Protein AF-A0A9X2FIX1-F1 (afdb_monomer)

Mean predicted aligned error: 9.68 Å

Secondary structure (DSSP, 8-state):
--HHHHHHHHHHHHHHHTT----SEEEEEEEE-TT-SS-HHHHHHHHHHHHHH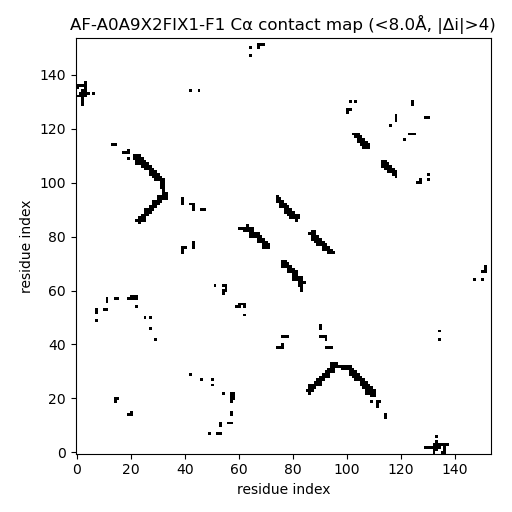HHHHHH-PPP-EEEEEEEE-SSEEEEEEEETTTEEEEEEEEE-TT-SS-EEEEEEEETTEEEEE-TTT-TT---THHHHTTTTT-----TTHHHHHHHHH-

Structure (mmCIF, N/CA/C/O backbone):
data_AF-A0A9X2FIX1-F1
#
_entry.id   AF-A0A9X2FIX1-F1
#
loop_
_atom_site.group_PDB
_atom_site.id
_atom_site.type_symbol
_atom_site.label_atom_id
_atom_site.label_alt_id
_atom_site.label_comp_id
_atom_site.label_asym_id
_atom_site.label_entity_id
_atom_site.label_seq_id
_atom_site.pdbx_PDB_ins_code
_atom_site.Cartn_x
_atom_site.Cartn_y
_atom_site.Cartn_z
_atom_site.occupancy
_atom_site.B_iso_or_equiv
_atom_site.auth_seq_id
_atom_site.auth_comp_id
_atom_site.auth_asym_id
_atom_site.auth_atom_id
_atom_site.pdbx_PDB_model_num
ATOM 1 N N . MET A 1 1 ? 17.116 13.031 1.640 1.00 28.91 1 MET A N 1
ATOM 2 C CA . MET A 1 1 ? 16.750 12.304 2.890 1.00 28.91 1 MET A CA 1
ATOM 3 C C . MET A 1 1 ? 15.428 12.832 3.476 1.00 28.91 1 MET A C 1
ATOM 5 O O . MET A 1 1 ? 15.410 13.244 4.631 1.00 28.91 1 MET A O 1
ATOM 9 N N . GLY A 1 2 ? 14.320 12.852 2.721 1.00 29.20 2 GLY A N 1
ATOM 10 C CA . GLY A 1 2 ? 13.094 13.507 3.216 1.00 29.20 2 GLY A CA 1
ATOM 11 C C . GLY A 1 2 ? 11.743 13.079 2.630 1.00 29.20 2 GLY A C 1
ATOM 12 O O . GLY A 1 2 ? 10.737 13.464 3.209 1.00 29.20 2 GLY A O 1
ATOM 13 N N . GLY A 1 3 ? 11.663 12.291 1.550 1.00 34.53 3 GLY A N 1
ATOM 14 C CA . GLY A 1 3 ? 10.379 12.056 0.863 1.00 34.53 3 GLY A CA 1
ATOM 15 C C . GLY A 1 3 ? 9.461 11.012 1.514 1.00 34.53 3 GLY A C 1
ATOM 16 O O . GLY A 1 3 ? 8.262 11.246 1.624 1.00 34.53 3 GLY A O 1
ATOM 17 N N . ILE A 1 4 ? 10.003 9.892 2.022 1.00 40.38 4 ILE A N 1
ATOM 18 C CA . ILE A 1 4 ? 9.191 8.759 2.551 1.00 40.38 4 ILE A CA 1
ATOM 19 C C . ILE A 1 4 ? 8.322 9.191 3.741 1.00 40.38 4 ILE A C 1
ATOM 21 O O . ILE A 1 4 ? 7.176 8.773 3.911 1.00 40.38 4 ILE A O 1
ATOM 25 N N . THR A 1 5 ? 8.901 10.042 4.584 1.00 47.00 5 THR A N 1
ATOM 26 C CA . THR A 1 5 ? 8.302 10.537 5.820 1.00 47.00 5 THR A CA 1
ATOM 27 C C . THR A 1 5 ? 7.076 11.406 5.524 1.00 47.00 5 THR A C 1
ATOM 29 O O . THR A 1 5 ? 6.037 11.205 6.142 1.00 47.00 5 THR A O 1
ATOM 32 N N . ILE A 1 6 ? 7.138 12.255 4.492 1.00 52.84 6 ILE A N 1
ATOM 33 C CA . ILE A 1 6 ? 6.111 13.263 4.189 1.00 52.84 6 ILE A CA 1
ATOM 34 C C . ILE A 1 6 ? 4.824 12.636 3.621 1.00 52.84 6 ILE A C 1
ATOM 36 O O . ILE A 1 6 ? 3.725 13.019 4.022 1.00 52.84 6 ILE A O 1
ATOM 40 N N . PHE A 1 7 ? 4.926 11.651 2.719 1.00 65.69 7 PHE A N 1
ATOM 41 C CA . PHE A 1 7 ? 3.752 11.003 2.110 1.00 65.69 7 PHE A CA 1
ATOM 42 C C . PHE A 1 7 ? 2.907 10.246 3.147 1.00 65.69 7 PHE A C 1
ATOM 44 O O . PHE A 1 7 ? 1.700 10.469 3.284 1.00 65.69 7 PHE A O 1
ATOM 51 N N . LYS A 1 8 ? 3.564 9.372 3.916 1.00 68.69 8 LYS A N 1
ATOM 52 C CA . LYS A 1 8 ? 2.922 8.601 4.977 1.00 68.69 8 LYS A CA 1
ATOM 53 C C . LYS A 1 8 ? 2.273 9.527 6.006 1.00 68.69 8 LYS A C 1
ATOM 55 O O . LYS A 1 8 ? 1.155 9.276 6.450 1.00 68.69 8 LYS A O 1
ATOM 60 N N . GLU A 1 9 ? 2.970 10.598 6.374 1.00 72.06 9 GLU A N 1
ATOM 61 C CA . GLU A 1 9 ? 2.457 11.612 7.289 1.00 72.06 9 GLU A CA 1
ATOM 62 C C . GLU A 1 9 ? 1.219 12.314 6.736 1.00 72.06 9 GLU A C 1
ATOM 64 O O . GLU A 1 9 ? 0.264 12.467 7.489 1.00 72.06 9 GLU A O 1
ATOM 69 N N . LYS A 1 10 ? 1.169 12.665 5.442 1.00 75.25 10 LYS A N 1
ATOM 70 C CA . LYS A 1 10 ? -0.024 13.272 4.822 1.00 75.25 10 LYS A CA 1
ATOM 71 C C . LYS A 1 10 ? -1.235 12.343 4.912 1.00 75.25 10 LYS A C 1
ATOM 73 O O . LYS A 1 10 ? -2.312 12.785 5.298 1.00 75.25 10 LYS A O 1
ATOM 78 N N . ILE A 1 11 ? -1.063 11.056 4.611 1.00 79.69 11 ILE A N 1
ATOM 79 C CA . ILE A 1 11 ? -2.145 10.070 4.734 1.00 79.69 11 ILE A CA 1
ATOM 80 C C . ILE A 1 11 ? -2.601 9.920 6.187 1.00 79.69 11 ILE A C 1
ATOM 82 O O . ILE A 1 11 ? -3.794 9.989 6.465 1.00 79.69 11 ILE A O 1
ATOM 86 N N . ILE A 1 12 ? -1.664 9.775 7.125 1.00 82.75 12 ILE A N 1
ATOM 87 C CA . ILE A 1 12 ? -1.984 9.675 8.555 1.00 82.75 12 ILE A CA 1
ATOM 88 C C . ILE A 1 12 ? -2.709 10.939 9.038 1.00 82.75 12 ILE A C 1
ATOM 90 O O . ILE A 1 12 ? -3.696 10.832 9.761 1.00 82.75 12 ILE A O 1
ATOM 94 N N . GLN A 1 13 ? -2.264 12.124 8.618 1.00 81.12 13 GLN A N 1
ATOM 95 C CA . GLN A 1 13 ? -2.913 13.397 8.932 1.00 81.12 13 GLN A CA 1
ATOM 96 C C . GLN A 1 13 ? -4.331 13.462 8.364 1.00 81.12 13 GLN A C 1
ATOM 98 O O . GLN A 1 13 ? -5.235 13.900 9.067 1.00 81.12 13 GLN A O 1
ATOM 103 N N . LEU A 1 14 ? -4.556 13.006 7.128 1.00 79.44 14 LEU A N 1
ATOM 104 C CA . LEU A 1 14 ? -5.894 12.949 6.533 1.00 79.44 14 LEU A CA 1
ATOM 105 C C . LEU A 1 14 ? -6.811 11.985 7.292 1.00 79.44 14 LEU A C 1
ATOM 107 O O . LEU A 1 14 ? -7.960 12.336 7.556 1.00 79.44 14 LEU A O 1
ATOM 111 N N . CYS A 1 15 ? -6.305 10.815 7.697 1.00 82.12 15 CYS A N 1
ATOM 112 C CA . CYS A 1 15 ? -7.049 9.900 8.562 1.00 82.12 15 CYS A CA 1
ATOM 113 C C . CYS A 1 15 ? -7.422 10.580 9.885 1.00 82.12 15 CYS A C 1
ATOM 115 O O . CYS A 1 15 ? -8.580 10.548 10.282 1.00 82.12 15 CYS A O 1
ATOM 117 N N . GLN A 1 16 ? -6.474 11.269 10.528 1.00 84.50 16 GLN A N 1
ATOM 118 C CA . GLN A 1 16 ? -6.712 11.986 11.784 1.00 84.50 16 GLN A CA 1
ATOM 119 C C . GLN A 1 16 ? -7.731 13.125 11.634 1.00 84.50 16 GLN A C 1
ATOM 121 O O . GLN A 1 16 ? -8.618 13.261 12.470 1.00 84.50 16 GLN A O 1
ATOM 126 N N . GLN A 1 17 ? -7.634 13.928 10.571 1.00 81.12 17 GLN A N 1
ATOM 127 C CA . GLN A 1 17 ? -8.558 15.037 10.292 1.00 81.12 17 GLN A CA 1
ATOM 128 C C . GLN A 1 17 ? -9.990 14.564 10.042 1.00 81.12 17 GLN A C 1
ATOM 130 O O . GLN A 1 17 ? -10.935 15.291 10.335 1.00 81.12 17 GLN A O 1
ATOM 135 N N . ARG A 1 18 ? -10.144 13.365 9.477 1.00 78.44 18 ARG A N 1
ATOM 136 C CA . ARG A 1 18 ? -11.442 12.738 9.207 1.00 78.44 18 ARG A CA 1
ATOM 137 C C . ARG A 1 18 ? -11.907 11.816 10.331 1.00 78.44 18 ARG A C 1
ATOM 139 O O . ARG A 1 18 ? -12.888 11.107 10.141 1.00 78.44 18 ARG A O 1
ATOM 146 N N . GLU A 1 19 ? -11.199 11.818 11.461 1.00 83.75 19 GLU A N 1
ATOM 147 C CA . GLU A 1 19 ? -11.484 10.968 12.621 1.00 83.75 19 GLU A CA 1
ATOM 148 C C . GLU A 1 19 ? -11.576 9.475 12.259 1.00 83.75 19 GLU A C 1
ATOM 150 O O . GLU A 1 19 ? -12.322 8.719 12.874 1.00 83.75 19 GLU A O 1
ATOM 155 N N . ILE A 1 20 ? -10.802 9.045 11.256 1.00 85.12 20 ILE A N 1
ATOM 156 C CA . ILE A 1 20 ? -10.671 7.638 10.887 1.00 85.12 20 ILE A CA 1
ATOM 157 C C . ILE A 1 20 ? -9.789 6.958 11.932 1.00 85.12 20 ILE A C 1
ATOM 159 O O . ILE A 1 20 ? -8.611 7.295 12.065 1.00 85.12 20 ILE A O 1
ATOM 163 N N . ASP A 1 21 ? -10.349 5.995 12.656 1.00 87.50 21 ASP A N 1
ATOM 164 C CA . ASP A 1 21 ? -9.666 5.223 13.704 1.00 87.50 21 ASP A CA 1
ATOM 165 C C . ASP A 1 21 ? -9.655 3.709 13.432 1.00 87.50 21 ASP A C 1
ATOM 167 O O . ASP A 1 21 ? -8.986 2.950 14.135 1.00 87.50 21 ASP A O 1
ATOM 171 N N . ASN A 1 22 ? -10.327 3.274 12.367 1.00 91.50 22 ASN A N 1
ATOM 172 C CA . ASN A 1 22 ? -10.272 1.923 11.830 1.00 91.50 22 ASN A CA 1
ATOM 173 C C . ASN A 1 22 ? -9.960 1.960 10.327 1.00 91.50 22 ASN A C 1
ATOM 175 O O . ASN A 1 22 ? -10.269 2.932 9.645 1.00 91.50 22 ASN A O 1
ATOM 179 N N . ILE A 1 23 ? -9.352 0.898 9.800 1.00 93.00 23 ILE A N 1
ATOM 180 C CA . ILE A 1 23 ? -9.114 0.736 8.363 1.00 93.00 23 ILE A CA 1
ATOM 181 C C . ILE A 1 23 ? -9.577 -0.660 7.966 1.00 93.00 23 ILE A C 1
ATOM 183 O O . ILE A 1 23 ? -9.101 -1.651 8.520 1.00 93.00 23 ILE A O 1
ATOM 187 N N . ASP A 1 24 ? -10.486 -0.714 6.998 1.00 93.81 24 ASP A N 1
ATOM 188 C CA . ASP A 1 24 ? -11.071 -1.955 6.491 1.00 93.81 24 ASP A CA 1
ATOM 189 C C . ASP A 1 24 ? -10.351 -2.432 5.220 1.00 93.81 24 ASP A C 1
ATOM 191 O O . ASP A 1 24 ? -10.282 -3.632 4.946 1.00 93.81 24 ASP A O 1
ATOM 195 N N . PHE A 1 25 ? -9.782 -1.501 4.447 1.00 95.19 25 PHE A N 1
ATOM 196 C CA . PHE A 1 25 ? -9.086 -1.809 3.203 1.00 95.19 25 PHE A CA 1
ATOM 197 C C . PHE A 1 25 ? -7.949 -0.826 2.907 1.00 95.19 25 PHE A C 1
ATOM 199 O O . PHE A 1 25 ? -8.105 0.384 3.072 1.00 95.19 25 PHE A O 1
ATOM 206 N N . ILE A 1 26 ? -6.820 -1.352 2.424 1.00 94.75 26 ILE A N 1
ATOM 207 C CA . ILE A 1 26 ? -5.706 -0.572 1.876 1.00 94.75 26 ILE A CA 1
ATOM 208 C C . ILE A 1 26 ? -5.362 -1.112 0.491 1.00 94.75 26 ILE A C 1
ATOM 210 O O . ILE A 1 26 ? -4.950 -2.267 0.349 1.00 94.75 26 ILE A O 1
ATOM 214 N N . ARG A 1 27 ? -5.438 -0.253 -0.523 1.00 94.75 27 ARG A N 1
ATOM 215 C CA . ARG A 1 27 ? -4.916 -0.529 -1.860 1.00 94.75 27 ARG A CA 1
ATOM 216 C C . ARG A 1 27 ? -3.823 0.456 -2.215 1.00 94.75 27 ARG A C 1
ATOM 218 O O . ARG A 1 27 ? -3.998 1.660 -2.072 1.00 94.75 27 ARG A O 1
ATOM 225 N N . MET A 1 28 ? -2.706 -0.056 -2.710 1.00 92.50 28 MET A N 1
ATOM 226 C CA . MET A 1 28 ? -1.628 0.761 -3.260 1.00 92.50 28 MET A CA 1
ATOM 227 C C . MET A 1 28 ? -1.183 0.159 -4.582 1.00 92.50 28 MET A C 1
ATOM 229 O O . MET A 1 28 ? -0.965 -1.046 -4.680 1.00 92.50 28 MET A O 1
ATOM 233 N N . THR A 1 29 ? -1.062 0.994 -5.603 1.00 90.50 29 THR A N 1
ATOM 234 C CA . THR A 1 29 ? -0.601 0.600 -6.933 1.00 90.50 29 THR A CA 1
ATOM 235 C C . THR A 1 29 ? 0.551 1.494 -7.321 1.00 90.50 29 THR A C 1
ATOM 237 O O . THR A 1 29 ? 0.398 2.711 -7.329 1.00 90.50 29 THR A O 1
ATOM 240 N N . TYR A 1 30 ? 1.685 0.895 -7.659 1.00 86.94 30 TYR A N 1
ATOM 241 C CA . TYR A 1 30 ? 2.835 1.610 -8.177 1.00 86.94 30 TYR A CA 1
ATOM 242 C C . TYR A 1 30 ? 3.164 1.141 -9.592 1.00 86.94 30 TYR A C 1
ATOM 244 O O . TYR A 1 30 ? 3.516 -0.019 -9.813 1.00 86.94 30 TYR A O 1
ATOM 252 N N . LEU A 1 31 ? 3.029 2.047 -10.554 1.00 85.88 31 LEU A N 1
ATOM 253 C CA . LEU A 1 31 ? 3.361 1.820 -11.952 1.00 85.88 31 LEU A CA 1
ATOM 254 C C . LEU A 1 31 ? 4.638 2.570 -12.295 1.00 85.88 31 LEU A C 1
ATOM 256 O O . LEU A 1 31 ? 4.782 3.741 -11.941 1.00 85.88 31 LEU A O 1
ATOM 260 N N . PHE A 1 32 ? 5.541 1.919 -13.017 1.00 81.75 32 PHE A N 1
ATOM 261 C CA . PHE A 1 32 ? 6.776 2.547 -13.467 1.00 81.75 32 PHE A CA 1
ATOM 262 C C . PHE A 1 32 ? 7.146 2.151 -14.904 1.00 81.75 32 PHE A C 1
ATOM 264 O O . PHE A 1 32 ? 6.629 1.149 -15.417 1.00 81.75 32 PHE A O 1
ATOM 271 N N . PRO A 1 33 ? 7.992 2.946 -15.588 1.00 82.56 33 PRO A N 1
ATOM 272 C CA . PRO A 1 33 ? 8.419 2.650 -16.951 1.00 82.56 33 PRO A CA 1
ATOM 273 C C . PRO A 1 33 ? 9.156 1.311 -17.054 1.00 82.56 33 PRO A C 1
ATOM 275 O O . PRO A 1 33 ? 9.771 0.831 -16.105 1.00 82.56 33 PRO A O 1
ATOM 278 N N . GLU A 1 34 ? 9.108 0.688 -18.227 1.00 80.56 34 GLU A N 1
ATOM 279 C CA . GLU A 1 34 ? 9.921 -0.497 -18.491 1.00 80.56 34 GLU A CA 1
ATOM 280 C C . GLU A 1 34 ? 11.407 -0.127 -18.651 1.00 80.56 34 GLU A C 1
ATOM 282 O O . GLU A 1 34 ? 11.745 0.922 -19.199 1.00 80.56 34 GLU A O 1
ATOM 287 N N . GLY A 1 35 ? 12.304 -1.013 -18.209 1.00 73.81 35 GLY A N 1
ATOM 288 C CA . GLY A 1 35 ? 13.755 -0.825 -18.308 1.00 73.81 35 GLY A CA 1
ATOM 289 C C . GLY A 1 35 ? 14.392 -0.220 -17.059 1.00 73.81 35 GLY A C 1
ATOM 290 O O . GLY A 1 35 ? 15.617 -0.101 -17.010 1.00 73.81 35 GLY A O 1
ATOM 291 N N . THR A 1 36 ? 13.597 0.109 -16.040 1.00 70.50 36 THR A N 1
ATOM 292 C CA . THR A 1 36 ? 14.122 0.587 -14.762 1.00 70.50 36 THR A CA 1
ATOM 293 C C . THR A 1 36 ? 14.769 -0.574 -13.973 1.00 70.50 36 THR A C 1
ATOM 295 O O . THR A 1 36 ? 14.137 -1.628 -13.818 1.00 70.50 36 THR A O 1
ATOM 298 N N . PRO A 1 37 ? 16.051 -0.477 -13.554 1.00 56.53 37 PRO A N 1
ATOM 299 C CA . PRO A 1 37 ? 16.791 -1.619 -13.006 1.00 56.53 37 PRO A CA 1
ATOM 300 C C . PRO A 1 37 ? 16.372 -1.985 -11.570 1.00 56.53 37 PRO A C 1
ATOM 302 O O . PRO A 1 37 ? 16.474 -1.149 -10.690 1.00 56.53 37 PRO A O 1
ATOM 305 N N . ASN A 1 38 ? 16.061 -3.267 -11.310 1.00 61.25 38 ASN A N 1
ATOM 306 C CA . 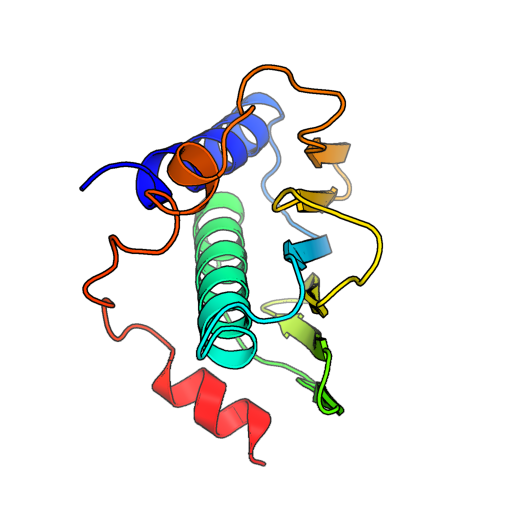ASN A 1 38 ? 15.898 -3.878 -9.968 1.00 61.25 38 ASN A CA 1
ATOM 307 C C . ASN A 1 38 ? 14.809 -3.302 -9.043 1.00 61.25 38 ASN A C 1
ATOM 309 O O . ASN A 1 38 ? 15.098 -2.896 -7.926 1.00 61.25 38 ASN A O 1
ATOM 313 N 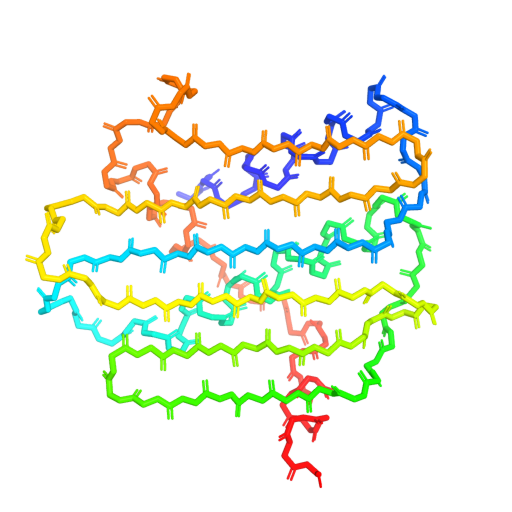N . GLU A 1 39 ? 13.538 -3.342 -9.442 1.00 69.38 39 GLU A N 1
ATOM 314 C CA . GLU A 1 39 ? 12.579 -2.461 -8.762 1.00 69.38 39 GLU A CA 1
ATOM 315 C C . GLU A 1 39 ? 11.269 -3.089 -8.276 1.00 69.38 39 GLU A C 1
ATOM 317 O O . GLU A 1 39 ? 10.707 -2.625 -7.287 1.00 69.38 39 GLU A O 1
ATOM 322 N N . ILE A 1 40 ? 10.783 -4.178 -8.884 1.00 81.25 40 ILE A N 1
ATOM 323 C CA . ILE A 1 40 ? 9.443 -4.692 -8.540 1.00 81.25 40 ILE A CA 1
ATOM 324 C C . ILE A 1 40 ? 9.363 -5.145 -7.073 1.00 81.25 40 ILE A C 1
ATOM 326 O O . ILE A 1 40 ? 8.456 -4.737 -6.346 1.00 81.25 40 ILE A O 1
ATOM 330 N N . ASP A 1 41 ? 10.305 -5.978 -6.627 1.00 82.00 41 ASP A N 1
ATOM 331 C CA . ASP A 1 41 ? 10.295 -6.512 -5.260 1.00 82.00 41 ASP A CA 1
ATOM 332 C C . ASP A 1 41 ? 10.674 -5.439 -4.223 1.00 82.00 41 ASP A C 1
ATOM 334 O O . ASP A 1 41 ? 10.140 -5.439 -3.111 1.00 82.00 41 ASP A O 1
ATOM 338 N N . GLU A 1 42 ? 11.550 -4.496 -4.582 1.00 82.38 42 GLU A N 1
ATOM 339 C CA . GLU A 1 42 ? 11.942 -3.382 -3.711 1.00 82.38 42 GLU A CA 1
ATOM 340 C C . GLU A 1 42 ? 10.785 -2.399 -3.500 1.00 82.38 42 GLU A C 1
ATOM 342 O O . GLU A 1 42 ? 10.478 -2.042 -2.358 1.00 82.38 42 GLU A O 1
ATOM 347 N N . TYR A 1 43 ? 10.062 -2.036 -4.562 1.00 84.12 43 TYR A N 1
ATOM 348 C CA . TYR A 1 43 ? 8.866 -1.207 -4.438 1.00 84.12 43 TYR A CA 1
ATOM 349 C C . TYR A 1 43 ? 7.731 -1.925 -3.750 1.00 84.12 43 TYR A C 1
ATOM 351 O O . TYR A 1 43 ? 7.050 -1.312 -2.931 1.00 84.12 43 TYR A O 1
ATOM 359 N N . LEU A 1 44 ? 7.542 -3.222 -4.003 1.00 86.06 44 LEU A N 1
ATOM 360 C CA . LEU A 1 44 ? 6.502 -3.961 -3.300 1.00 86.06 44 LEU A CA 1
ATOM 361 C C . LEU A 1 44 ? 6.792 -3.967 -1.798 1.00 86.06 44 LEU A C 1
ATOM 363 O O . LEU A 1 44 ? 5.899 -3.704 -0.995 1.00 86.06 44 LEU A O 1
ATOM 367 N N . ASN A 1 45 ? 8.049 -4.191 -1.416 1.00 83.19 45 ASN A N 1
ATOM 368 C CA . ASN A 1 45 ? 8.492 -4.097 -0.030 1.00 83.19 45 ASN A CA 1
ATOM 369 C C . ASN A 1 45 ? 8.232 -2.700 0.562 1.00 83.19 45 ASN A C 1
ATOM 371 O O . ASN A 1 45 ? 7.773 -2.568 1.698 1.00 83.19 45 ASN A O 1
ATOM 375 N N . ALA A 1 46 ? 8.470 -1.641 -0.203 1.00 82.56 46 ALA A N 1
ATOM 376 C CA . ALA A 1 46 ? 8.220 -0.294 0.277 1.00 82.56 46 ALA A CA 1
ATOM 377 C C . ALA A 1 46 ? 6.721 0.044 0.413 1.00 82.56 46 ALA A C 1
ATOM 379 O O . ALA A 1 46 ? 6.325 0.703 1.382 1.00 82.56 46 ALA A O 1
ATOM 380 N N . LEU A 1 47 ? 5.866 -0.459 -0.486 1.00 87.12 47 LEU A N 1
ATOM 381 C CA . LEU A 1 47 ? 4.408 -0.383 -0.335 1.00 87.12 47 LEU A CA 1
ATOM 382 C C . LEU A 1 47 ? 3.942 -1.133 0.917 1.00 87.12 47 LEU A C 1
ATOM 384 O O . LEU A 1 47 ? 3.148 -0.600 1.688 1.00 87.12 47 LEU A O 1
ATOM 388 N N . VAL A 1 48 ? 4.479 -2.331 1.161 1.00 88.00 48 VAL A N 1
ATOM 389 C CA . VAL A 1 48 ? 4.206 -3.138 2.362 1.00 88.00 48 VAL A CA 1
ATOM 390 C C . VAL A 1 48 ? 4.536 -2.353 3.634 1.00 88.00 48 VAL A C 1
ATOM 392 O O . VAL A 1 48 ? 3.688 -2.209 4.516 1.00 88.00 48 VAL A O 1
ATOM 395 N N . GLN A 1 49 ? 5.734 -1.770 3.712 1.00 84.50 49 GLN A N 1
ATOM 396 C CA . GLN A 1 49 ? 6.146 -0.957 4.862 1.00 84.50 49 GLN A CA 1
ATOM 397 C C . GLN A 1 49 ? 5.238 0.262 5.067 1.00 84.50 49 GLN A C 1
ATOM 399 O O . GLN A 1 49 ? 4.902 0.609 6.203 1.00 84.50 49 GLN A O 1
ATOM 404 N N . SER A 1 50 ? 4.822 0.898 3.972 1.00 84.38 50 SER A N 1
ATOM 405 C CA . SER A 1 50 ? 3.949 2.071 4.006 1.00 84.38 50 SER A CA 1
ATOM 406 C C . SER A 1 50 ? 2.552 1.706 4.505 1.00 84.38 50 SER A C 1
ATOM 408 O O . SER A 1 50 ? 2.071 2.318 5.460 1.00 84.38 50 SER A O 1
ATOM 410 N N . ALA A 1 51 ? 1.939 0.665 3.934 1.00 88.88 51 ALA A N 1
ATOM 411 C CA . ALA A 1 51 ? 0.632 0.158 4.339 1.00 88.88 51 ALA A CA 1
ATOM 412 C C . ALA A 1 51 ? 0.613 -0.231 5.824 1.00 88.88 51 ALA A C 1
ATOM 414 O O . ALA A 1 51 ? -0.291 0.172 6.556 1.00 88.88 51 ALA A O 1
ATOM 415 N N . PHE A 1 52 ? 1.640 -0.938 6.302 1.00 87.56 52 PHE A N 1
ATOM 416 C CA . PHE A 1 52 ? 1.705 -1.353 7.706 1.00 87.56 52 PHE A CA 1
ATOM 417 C C . PHE A 1 52 ? 1.895 -0.174 8.641 1.00 87.56 52 PHE A C 1
ATOM 419 O O . PHE A 1 52 ? 1.223 -0.091 9.666 1.00 87.56 52 PHE A O 1
ATOM 426 N N . SER A 1 53 ? 2.776 0.764 8.290 1.00 85.06 53 SER A N 1
ATOM 427 C CA . SER A 1 53 ? 2.995 1.927 9.138 1.00 85.06 53 SER A CA 1
ATOM 428 C C . SER A 1 53 ? 1.748 2.816 9.209 1.00 85.06 53 SER A C 1
ATOM 430 O O . SER A 1 53 ? 1.457 3.336 10.288 1.00 85.06 53 SER A O 1
ATOM 432 N N . ILE A 1 54 ? 0.997 2.966 8.110 1.00 87.44 54 ILE A N 1
ATOM 433 C CA . ILE A 1 54 ? -0.300 3.660 8.098 1.00 87.44 54 ILE A CA 1
ATOM 434 C C . ILE A 1 54 ? -1.296 2.921 8.990 1.00 87.44 54 ILE A C 1
ATOM 436 O O . ILE A 1 54 ? -1.834 3.527 9.915 1.00 87.44 54 ILE A O 1
ATOM 440 N N . TYR A 1 55 ? -1.476 1.614 8.774 1.00 90.75 55 TYR A N 1
ATOM 441 C CA . TYR A 1 55 ? -2.402 0.794 9.553 1.00 90.75 55 TYR A CA 1
ATOM 442 C C . TYR A 1 55 ? -2.133 0.897 11.056 1.00 90.75 55 TYR A C 1
ATOM 444 O O . TYR A 1 55 ? -3.027 1.258 11.820 1.00 90.75 55 TYR A O 1
ATOM 452 N N . GLN A 1 56 ? -0.888 0.662 11.480 1.00 89.75 56 GLN A N 1
ATOM 453 C CA . GLN A 1 56 ? -0.489 0.719 12.890 1.00 89.75 56 GLN A CA 1
ATOM 454 C C . GLN A 1 56 ? -0.704 2.100 13.501 1.00 89.75 56 GLN A C 1
ATOM 456 O O . GLN A 1 56 ? -1.126 2.204 14.648 1.00 89.75 56 GLN A O 1
ATOM 461 N N . THR A 1 57 ? -0.412 3.169 12.756 1.00 88.75 57 THR A N 1
ATOM 462 C CA . THR A 1 57 ? -0.516 4.526 13.307 1.00 88.75 57 THR A CA 1
ATOM 463 C C . THR A 1 57 ? -1.969 4.965 13.449 1.00 88.75 57 THR A C 1
ATOM 465 O O . THR A 1 57 ? -2.328 5.559 14.464 1.00 88.75 57 THR A O 1
ATOM 468 N N . VAL A 1 58 ? -2.803 4.668 12.451 1.00 88.81 58 VAL A N 1
ATOM 469 C CA . VAL A 1 58 ? -4.216 5.066 12.429 1.00 88.81 58 VAL A CA 1
ATOM 470 C C . VAL A 1 58 ? -5.025 4.245 13.430 1.00 88.81 58 VAL A C 1
ATOM 472 O O . VAL A 1 58 ? -5.703 4.810 14.282 1.00 88.81 58 VAL A O 1
ATOM 475 N N . THR A 1 59 ? -4.890 2.918 13.386 1.00 90.81 59 THR A N 1
ATOM 476 C CA . THR A 1 59 ? -5.693 2.007 14.220 1.00 90.81 59 THR A CA 1
ATOM 477 C C . THR A 1 59 ? -5.127 1.801 15.622 1.00 90.81 59 THR A C 1
ATOM 479 O O . THR A 1 59 ? -5.798 1.246 16.491 1.00 90.81 59 THR A O 1
ATOM 482 N N . LYS A 1 60 ? -3.868 2.204 15.853 1.00 88.94 60 LYS A N 1
ATOM 483 C CA . LYS A 1 60 ? -3.099 1.913 17.078 1.00 88.94 60 LYS A CA 1
ATOM 484 C C . LYS A 1 60 ? -3.020 0.411 17.398 1.00 88.94 60 LYS A C 1
ATOM 486 O O . LYS A 1 60 ? -2.700 0.041 18.528 1.00 88.94 60 LYS A O 1
ATOM 491 N N . ALA A 1 61 ? -3.305 -0.452 16.422 1.00 86.50 61 ALA A N 1
ATOM 492 C CA . ALA A 1 61 ? -3.273 -1.897 16.563 1.00 86.50 61 ALA A CA 1
ATOM 493 C C . ALA A 1 61 ? -1.905 -2.464 16.165 1.00 86.50 61 ALA A C 1
ATOM 495 O O . ALA A 1 61 ? -1.182 -1.900 15.339 1.00 86.50 61 ALA A O 1
ATOM 496 N N . GLN A 1 62 ? -1.556 -3.617 16.739 1.00 82.88 62 GLN A N 1
ATOM 497 C CA . GLN A 1 62 ? -0.446 -4.412 16.223 1.00 82.88 62 GLN A CA 1
ATOM 498 C C . GLN A 1 62 ? -0.845 -5.075 14.901 1.00 82.88 62 GLN A C 1
ATOM 500 O O . GLN A 1 62 ? -2.013 -5.387 14.669 1.00 82.88 62 GLN A O 1
ATOM 505 N N . VAL A 1 63 ? 0.139 -5.270 14.024 1.00 82.44 63 VAL A N 1
ATOM 506 C CA . VAL A 1 63 ? -0.074 -5.952 12.745 1.00 82.44 63 VAL A CA 1
ATOM 507 C C . VAL A 1 63 ? 0.116 -7.442 12.960 1.00 82.44 63 VAL A C 1
ATOM 509 O O . VAL A 1 63 ? 1.191 -7.881 13.358 1.00 82.44 63 VAL A O 1
ATOM 512 N N . GLU A 1 64 ? -0.929 -8.199 12.654 1.00 85.62 64 GLU A N 1
ATOM 513 C CA . GLU A 1 64 ? -0.888 -9.649 12.493 1.00 85.62 64 GLU A CA 1
ATOM 514 C C . GLU A 1 64 ? -1.120 -9.978 11.022 1.00 85.62 64 GLU A C 1
ATOM 516 O O . GLU A 1 64 ? -1.925 -9.315 10.371 1.00 85.62 64 GLU A O 1
ATOM 521 N N . PHE A 1 65 ? -0.433 -10.985 10.491 1.00 82.62 65 PHE A N 1
ATOM 522 C CA . PHE A 1 65 ? -0.592 -11.410 9.102 1.00 82.62 65 PHE A CA 1
ATOM 523 C C . PHE A 1 65 ? -1.537 -12.598 9.016 1.00 82.62 65 PHE A C 1
ATOM 525 O O . PHE A 1 65 ? -1.338 -13.598 9.705 1.00 82.62 65 PHE A O 1
ATOM 532 N N . LYS A 1 66 ? -2.548 -12.493 8.156 1.00 85.06 66 LYS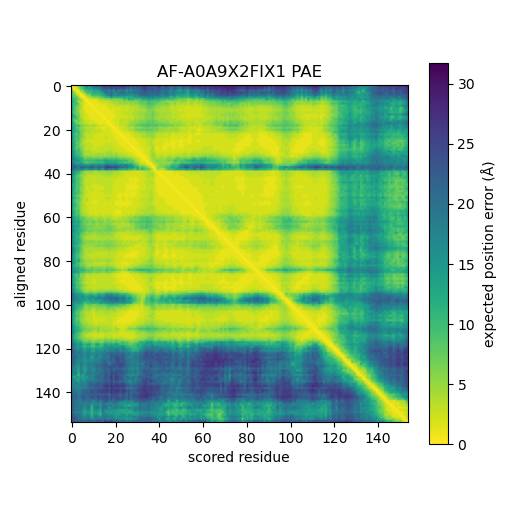 A N 1
ATOM 533 C CA . LYS A 1 66 ? -3.507 -13.558 7.869 1.00 85.06 66 LYS A CA 1
ATOM 534 C C . LYS A 1 66 ? -3.653 -13.684 6.356 1.00 85.06 66 LYS A C 1
ATOM 536 O O . LYS A 1 66 ? -3.855 -12.692 5.661 1.00 85.06 66 LYS A O 1
ATOM 541 N N . ASP A 1 67 ? -3.528 -14.902 5.844 1.00 85.38 67 ASP A N 1
ATOM 542 C CA . ASP A 1 67 ? -3.820 -15.226 4.443 1.00 85.38 67 ASP A CA 1
ATOM 543 C C . ASP A 1 67 ? -3.067 -14.356 3.415 1.00 85.38 67 ASP A C 1
ATOM 545 O O . ASP A 1 67 ? -3.646 -13.861 2.444 1.00 85.38 67 ASP A O 1
ATOM 549 N N . LEU A 1 68 ? -1.761 -14.147 3.626 1.00 87.00 68 LEU A N 1
ATOM 550 C CA . LEU A 1 68 ? -0.927 -13.421 2.669 1.00 87.00 68 LEU A CA 1
ATOM 551 C C . LEU A 1 68 ? -0.657 -14.266 1.423 1.00 87.00 68 LEU A C 1
ATOM 553 O O . LEU A 1 68 ? -0.273 -15.430 1.499 1.00 87.00 68 LEU A O 1
ATOM 557 N N . LYS A 1 69 ? -0.783 -13.645 0.254 1.00 90.31 69 LYS A N 1
ATOM 558 C CA . LYS A 1 69 ? -0.467 -14.253 -1.034 1.00 90.31 69 LYS A CA 1
ATOM 559 C C . LYS A 1 69 ? 0.275 -13.267 -1.915 1.00 90.31 69 LYS A C 1
ATOM 561 O O . LYS A 1 69 ? -0.214 -12.168 -2.163 1.00 90.31 69 LYS A O 1
ATOM 566 N N . ILE A 1 70 ? 1.410 -13.699 -2.459 1.00 91.06 70 ILE A N 1
ATOM 567 C CA . ILE A 1 70 ? 2.111 -12.965 -3.514 1.00 91.06 70 ILE A CA 1
ATOM 568 C C . ILE A 1 70 ? 1.890 -13.661 -4.854 1.00 91.06 70 ILE A C 1
ATOM 570 O O . ILE A 1 70 ? 2.201 -14.839 -5.030 1.00 91.06 70 ILE A O 1
ATOM 574 N N . LEU A 1 71 ? 1.356 -12.910 -5.809 1.00 88.94 71 LEU A N 1
ATOM 575 C CA . LEU A 1 71 ? 1.253 -13.268 -7.216 1.00 88.94 71 LEU A CA 1
ATOM 576 C C . LEU A 1 71 ? 2.289 -12.453 -7.981 1.00 88.94 71 LEU A C 1
ATOM 578 O O . LEU A 1 71 ? 2.297 -11.232 -7.877 1.00 88.94 71 LEU A O 1
ATOM 582 N N . LYS A 1 72 ? 3.157 -13.107 -8.751 1.00 91.31 72 LYS A N 1
ATOM 583 C CA . LYS A 1 72 ? 4.211 -12.409 -9.491 1.00 91.31 72 LYS A CA 1
ATOM 584 C C . LYS A 1 72 ? 4.434 -12.982 -10.880 1.00 91.31 72 LYS A C 1
ATOM 586 O O . LYS A 1 72 ? 4.275 -14.182 -11.099 1.00 91.31 72 LYS A O 1
ATOM 591 N N . ASN A 1 73 ? 4.834 -12.112 -11.794 1.00 86.94 73 ASN A N 1
ATOM 592 C CA . ASN A 1 73 ? 5.414 -12.447 -13.087 1.00 86.94 73 ASN A CA 1
ATOM 593 C C . ASN A 1 73 ? 6.605 -11.506 -13.357 1.00 86.94 73 ASN A C 1
ATOM 595 O O . ASN A 1 73 ? 7.016 -10.755 -12.479 1.00 86.94 73 ASN A O 1
ATOM 599 N N . GLU A 1 74 ? 7.169 -11.544 -14.562 1.00 84.00 74 GLU A N 1
ATOM 600 C CA . GLU A 1 74 ? 8.343 -10.730 -14.921 1.00 84.00 74 GLU A CA 1
ATOM 601 C C . GLU A 1 74 ? 8.091 -9.213 -14.909 1.00 84.00 74 GLU A C 1
ATOM 603 O O . GLU A 1 74 ? 9.035 -8.432 -14.881 1.00 84.00 74 GLU A O 1
ATOM 608 N N . LYS A 1 75 ? 6.826 -8.788 -14.950 1.00 87.75 75 LYS A N 1
ATOM 609 C CA . LYS A 1 75 ? 6.417 -7.388 -15.112 1.0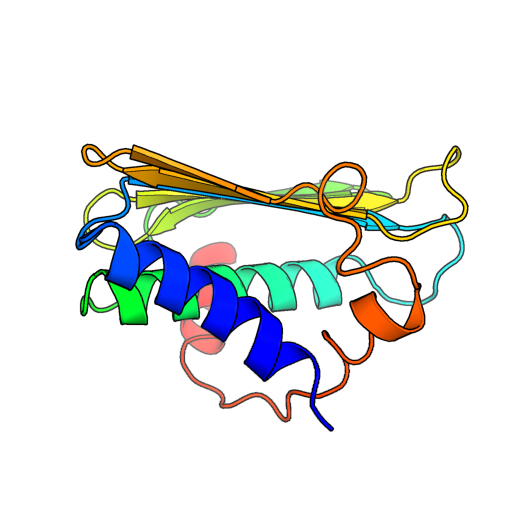0 87.75 75 LYS A CA 1
ATOM 610 C C . LYS A 1 75 ? 5.643 -6.840 -13.930 1.00 87.75 75 LYS A C 1
ATOM 612 O O . LYS A 1 75 ? 5.442 -5.636 -13.858 1.00 87.75 75 LYS A O 1
ATOM 617 N N . ALA A 1 76 ? 5.170 -7.690 -13.029 1.00 89.81 76 ALA A N 1
ATOM 618 C CA . ALA A 1 76 ? 4.345 -7.260 -11.920 1.00 89.81 76 ALA A CA 1
ATOM 619 C C . ALA A 1 76 ? 4.469 -8.188 -10.717 1.00 89.81 76 ALA A C 1
ATOM 621 O O . ALA A 1 76 ? 4.553 -9.409 -10.866 1.00 89.81 76 ALA A O 1
ATOM 622 N N . SER A 1 77 ? 4.359 -7.593 -9.535 1.00 92.19 77 SER A N 1
ATOM 623 C CA . SER A 1 77 ? 4.118 -8.294 -8.281 1.00 92.19 77 SER A CA 1
ATOM 624 C C . SER A 1 77 ? 2.890 -7.700 -7.601 1.00 92.19 77 SER A C 1
ATOM 626 O O . SER A 1 77 ? 2.715 -6.487 -7.522 1.00 92.19 77 SER A O 1
ATOM 628 N N . LEU A 1 78 ? 2.028 -8.577 -7.108 1.00 91.81 78 LEU A N 1
ATOM 629 C CA . LEU A 1 78 ? 0.803 -8.259 -6.398 1.00 91.81 78 LEU A CA 1
ATOM 630 C C . LEU A 1 78 ? 0.812 -9.020 -5.080 1.00 91.81 7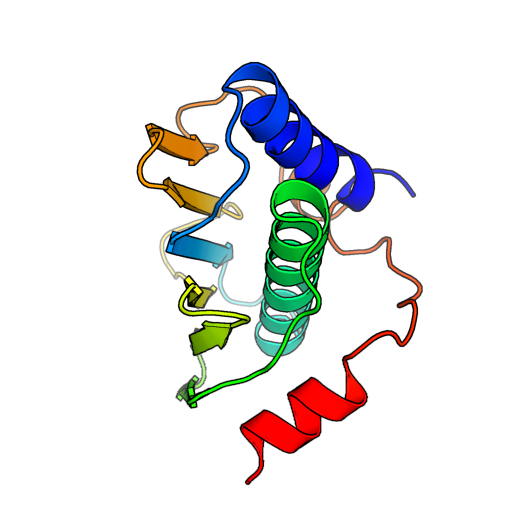8 LEU A C 1
ATOM 632 O O . LEU A 1 78 ? 0.890 -10.247 -5.067 1.00 91.81 78 LEU A O 1
ATOM 636 N N . LEU A 1 79 ? 0.685 -8.293 -3.982 1.00 93.88 79 LEU A N 1
ATOM 637 C CA . LEU A 1 79 ? 0.427 -8.838 -2.669 1.00 93.88 79 LEU A CA 1
ATOM 638 C C . LEU A 1 79 ? -1.038 -8.624 -2.297 1.00 93.88 79 LEU A C 1
ATOM 640 O O . LEU A 1 79 ? -1.550 -7.508 -2.344 1.00 93.88 79 LEU A O 1
ATOM 644 N N . LEU A 1 80 ? -1.687 -9.706 -1.889 1.00 93.56 80 LEU A N 1
ATOM 645 C CA . LEU A 1 80 ? -3.031 -9.717 -1.333 1.00 93.56 80 LEU A CA 1
ATOM 646 C C . LEU A 1 80 ? -2.990 -10.347 0.054 1.00 93.56 80 LEU A C 1
ATOM 648 O O . LEU A 1 80 ? -2.154 -11.211 0.312 1.00 93.56 80 LEU A O 1
ATOM 652 N N . GLY A 1 81 ? -3.915 -9.964 0.920 1.00 92.06 81 GLY A N 1
ATOM 653 C CA . GLY A 1 81 ? -4.145 -10.687 2.164 1.00 92.06 81 GLY A CA 1
ATOM 654 C C . GLY A 1 81 ? -4.925 -9.873 3.174 1.00 92.06 81 GLY A C 1
ATOM 655 O O . GLY A 1 81 ? -5.549 -8.868 2.826 1.00 92.06 81 GLY A O 1
ATOM 656 N N . VAL A 1 82 ? -4.874 -10.317 4.423 1.00 91.19 82 VAL A N 1
ATOM 657 C CA . VAL A 1 82 ? -5.534 -9.674 5.554 1.00 91.19 82 VAL A CA 1
ATOM 658 C C . VAL A 1 82 ? -4.487 -9.326 6.609 1.00 91.19 82 VAL A C 1
ATOM 660 O O . VAL A 1 82 ? -3.613 -10.128 6.941 1.00 91.19 8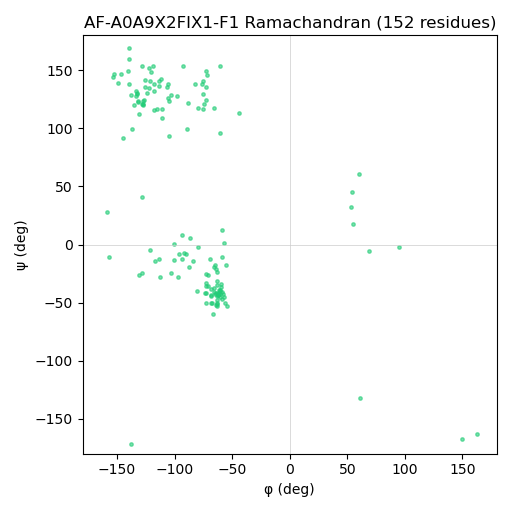2 VAL A O 1
ATOM 663 N N . ILE A 1 83 ? -4.563 -8.109 7.141 1.00 89.44 83 ILE A N 1
ATOM 664 C CA . ILE A 1 83 ? -3.733 -7.663 8.258 1.00 89.44 83 ILE A CA 1
ATOM 665 C C . ILE A 1 83 ? -4.576 -7.252 9.461 1.00 89.44 83 ILE A C 1
ATOM 667 O O . ILE A 1 83 ? -5.692 -6.745 9.337 1.00 89.44 83 ILE A O 1
ATOM 671 N N . GLY A 1 84 ? -4.011 -7.459 10.648 1.00 85.81 84 GLY A N 1
ATOM 672 C CA . GLY A 1 84 ? -4.632 -7.106 11.917 1.00 85.81 84 GLY A CA 1
ATOM 673 C C . GLY A 1 84 ? -5.954 -7.840 12.135 1.00 85.81 84 GLY A C 1
ATOM 674 O O . GLY A 1 84 ? -6.034 -9.066 11.993 1.00 85.81 84 GLY A O 1
ATOM 675 N N . LYS A 1 85 ? -6.991 -7.092 12.531 1.00 82.56 85 LYS A N 1
ATOM 676 C CA . LYS A 1 85 ? -8.289 -7.685 12.867 1.00 82.56 85 LYS A CA 1
ATOM 677 C C . LYS A 1 85 ? -8.942 -8.292 11.627 1.00 82.56 85 LYS A C 1
ATOM 679 O O . LYS A 1 85 ? -9.086 -9.507 11.622 1.00 82.56 85 LYS A O 1
ATOM 684 N N . ASP A 1 86 ? -9.204 -7.473 10.602 1.00 86.38 86 ASP A N 1
ATOM 685 C CA . ASP A 1 86 ? -9.855 -7.862 9.338 1.00 86.38 86 ASP A CA 1
ATOM 686 C C . ASP A 1 86 ? -9.556 -6.869 8.180 1.00 86.38 86 ASP A C 1
ATOM 688 O O . ASP A 1 86 ? -10.370 -6.697 7.275 1.00 86.38 86 ASP A O 1
ATOM 692 N N . CYS A 1 87 ? -8.414 -6.166 8.193 1.00 93.88 87 CYS A N 1
ATOM 693 C CA . CYS A 1 87 ? -8.097 -5.189 7.143 1.00 93.88 87 CYS A CA 1
ATOM 694 C C . CYS A 1 87 ? -7.570 -5.890 5.892 1.00 93.88 87 CYS A C 1
ATOM 696 O O . CYS A 1 87 ? -6.492 -6.484 5.916 1.00 93.88 87 CYS A O 1
ATOM 698 N N . PHE A 1 88 ? -8.277 -5.769 4.775 1.00 95.81 88 PHE A N 1
ATOM 699 C CA . PHE A 1 88 ? -7.824 -6.316 3.501 1.00 95.81 88 PHE A CA 1
ATOM 700 C C . PHE A 1 88 ? -6.729 -5.437 2.892 1.00 95.81 88 PHE A C 1
ATOM 702 O O . PHE A 1 88 ? -6.829 -4.210 2.896 1.00 95.81 88 PHE A O 1
ATOM 709 N N . ILE A 1 89 ? -5.687 -6.054 2.334 1.00 95.88 89 ILE A N 1
ATOM 710 C CA . ILE A 1 89 ? -4.632 -5.339 1.612 1.00 95.88 89 ILE A CA 1
ATOM 711 C C . ILE A 1 89 ? -4.508 -5.816 0.170 1.00 95.88 89 ILE A C 1
ATOM 713 O O . ILE A 1 89 ? -4.604 -7.009 -0.121 1.00 95.88 89 ILE A O 1
ATOM 717 N N . ASN A 1 90 ? -4.276 -4.860 -0.727 1.00 96.56 90 ASN A N 1
ATOM 718 C CA . ASN A 1 90 ? -3.974 -5.082 -2.134 1.00 96.56 90 ASN A CA 1
ATOM 719 C C . ASN A 1 90 ? -2.841 -4.145 -2.562 1.00 96.56 90 ASN A C 1
ATOM 721 O O . ASN A 1 90 ? -3.053 -2.959 -2.805 1.00 96.56 90 ASN A O 1
ATOM 725 N N . LEU A 1 91 ? -1.622 -4.670 -2.612 1.00 95.25 91 LEU A N 1
ATOM 726 C CA . LEU A 1 91 ? -0.426 -3.897 -2.924 1.00 95.25 91 LEU A CA 1
ATOM 727 C C . LEU A 1 91 ? 0.141 -4.404 -4.238 1.00 95.25 91 LEU A C 1
ATOM 729 O O . LEU A 1 91 ? 0.542 -5.560 -4.333 1.00 95.25 91 LEU A O 1
ATOM 733 N N . SER A 1 92 ? 0.165 -3.558 -5.254 1.00 93.81 92 SER A N 1
ATOM 734 C CA . SER A 1 92 ? 0.588 -3.946 -6.590 1.00 93.81 92 SER A CA 1
ATOM 735 C C . SER A 1 92 ? 1.683 -3.040 -7.109 1.00 93.81 92 SER A C 1
ATOM 737 O O . SER A 1 92 ? 1.692 -1.830 -6.891 1.00 93.81 92 SER A O 1
ATOM 739 N N . VAL A 1 93 ? 2.617 -3.663 -7.804 1.00 90.56 93 VAL A N 1
ATOM 740 C CA . VAL A 1 93 ? 3.728 -3.013 -8.468 1.00 90.56 93 VAL A CA 1
ATOM 741 C C . VAL A 1 93 ? 3.809 -3.592 -9.865 1.00 90.56 93 VAL A C 1
ATOM 743 O O . VAL A 1 93 ? 3.826 -4.815 -10.008 1.00 90.56 93 VAL A O 1
ATOM 746 N N . ALA A 1 94 ? 3.842 -2.747 -10.891 1.00 89.25 94 ALA A N 1
ATOM 747 C CA . ALA A 1 94 ? 3.933 -3.212 -12.267 1.00 89.25 94 ALA A CA 1
ATOM 748 C C . ALA A 1 94 ? 4.732 -2.266 -13.165 1.00 89.25 94 ALA A C 1
ATOM 750 O O . ALA A 1 94 ? 4.666 -1.045 -13.033 1.00 89.25 94 ALA A O 1
ATOM 751 N N . THR A 1 95 ? 5.434 -2.847 -14.133 1.00 86.38 95 TH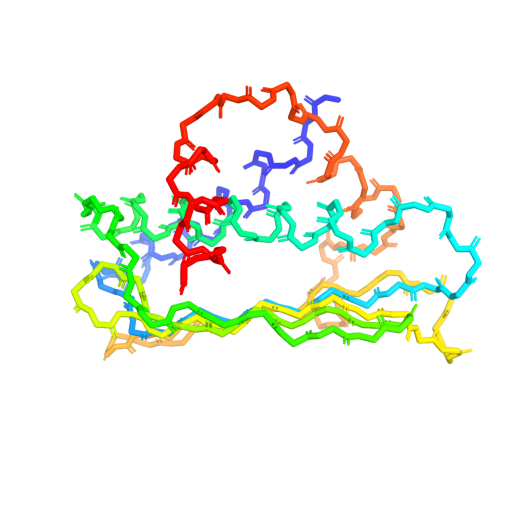R A N 1
ATOM 752 C CA . THR A 1 95 ? 6.000 -2.115 -15.262 1.00 86.38 95 THR A CA 1
ATOM 753 C C . THR A 1 95 ? 4.933 -1.907 -16.330 1.00 86.38 95 THR A C 1
ATOM 755 O O . THR A 1 95 ? 4.141 -2.806 -16.635 1.00 86.38 95 THR A O 1
ATOM 758 N N . TYR A 1 96 ? 4.893 -0.712 -16.918 1.00 79.31 96 TYR A N 1
ATOM 759 C CA . TYR A 1 96 ? 3.912 -0.368 -17.944 1.00 79.31 96 TYR A CA 1
ATOM 760 C C . TYR A 1 96 ? 4.572 0.285 -19.163 1.00 79.31 96 TYR A C 1
ATOM 762 O O . TYR A 1 96 ? 5.205 1.331 -19.068 1.00 79.31 96 TYR A O 1
ATOM 770 N N . TYR A 1 97 ? 4.365 -0.317 -20.338 1.00 68.19 97 TYR A N 1
ATOM 771 C CA . TYR A 1 97 ? 4.944 0.108 -21.623 1.00 68.19 97 TYR A CA 1
ATOM 772 C C . TYR A 1 97 ? 4.489 1.497 -22.095 1.00 68.19 97 TYR A C 1
ATOM 774 O O . TYR A 1 97 ? 5.123 2.095 -22.958 1.00 68.19 97 TYR A O 1
ATOM 782 N N . GLY A 1 98 ? 3.356 1.989 -21.586 1.00 64.25 98 GLY A N 1
ATOM 783 C CA . GLY A 1 98 ? 2.714 3.212 -22.069 1.00 64.25 98 GLY A CA 1
ATOM 784 C C . GLY A 1 98 ? 2.971 4.458 -21.224 1.00 64.25 98 GLY A C 1
ATOM 785 O O . GLY A 1 98 ? 2.427 5.506 -21.558 1.00 64.25 98 GLY A O 1
ATOM 786 N N . THR A 1 99 ? 3.748 4.366 -20.140 1.00 63.97 99 THR A N 1
ATOM 787 C CA . THR A 1 99 ? 4.047 5.517 -19.276 1.00 63.97 99 THR A CA 1
ATOM 788 C C . THR A 1 99 ? 5.525 5.880 -19.342 1.00 63.97 99 THR A C 1
ATOM 790 O O . THR A 1 99 ? 6.390 5.009 -19.295 1.00 63.97 99 THR A O 1
ATOM 793 N N . GLN A 1 100 ? 5.815 7.178 -19.437 1.00 65.31 100 GLN A N 1
ATOM 794 C CA . GLN A 1 100 ? 7.162 7.708 -19.189 1.00 65.31 100 GLN A CA 1
ATOM 795 C C . GLN A 1 100 ? 7.360 8.128 -17.728 1.00 65.31 100 GLN A C 1
ATOM 797 O O . GLN A 1 100 ? 8.474 8.457 -17.333 1.00 65.31 100 GLN A O 1
ATOM 802 N N . ASN A 1 101 ? 6.290 8.100 -16.930 1.00 69.88 101 ASN A N 1
ATOM 803 C CA . ASN A 1 101 ? 6.279 8.574 -15.556 1.00 69.88 101 ASN A CA 1
ATOM 804 C C . ASN A 1 101 ? 5.930 7.454 -14.579 1.00 69.88 101 ASN A C 1
ATOM 806 O O . ASN A 1 101 ? 5.206 6.507 -14.898 1.00 69.88 101 ASN A O 1
ATOM 810 N N . HIS A 1 102 ? 6.409 7.623 -13.358 1.00 74.62 102 HIS A N 1
ATOM 811 C CA . HIS A 1 102 ? 6.000 6.819 -12.220 1.00 74.62 102 HIS A CA 1
ATOM 812 C C . HIS A 1 102 ? 4.610 7.270 -11.769 1.00 74.62 102 HIS A C 1
ATOM 814 O O . HIS A 1 102 ? 4.322 8.467 -11.774 1.00 74.62 102 HIS A O 1
ATOM 820 N N . ASN A 1 103 ? 3.753 6.329 -11.386 1.00 78.00 103 ASN A N 1
ATOM 821 C CA . ASN A 1 103 ? 2.408 6.624 -10.909 1.00 78.00 103 ASN A CA 1
ATOM 822 C C . ASN A 1 103 ? 2.113 5.799 -9.650 1.00 78.00 103 ASN A C 1
ATOM 824 O O . ASN A 1 103 ? 2.160 4.571 -9.684 1.00 78.00 103 ASN A O 1
ATOM 828 N N . LEU A 1 104 ? 1.837 6.488 -8.542 1.00 82.06 104 LEU A N 1
ATOM 829 C CA . LEU A 1 104 ? 1.454 5.895 -7.266 1.00 82.06 104 LEU A CA 1
ATOM 830 C C . LEU A 1 104 ? -0.010 6.220 -6.972 1.00 82.06 104 LEU A C 1
ATOM 832 O O . LEU A 1 104 ? -0.318 7.348 -6.609 1.00 82.06 104 LEU A O 1
ATOM 836 N N . HIS A 1 105 ? -0.886 5.226 -7.050 1.00 84.81 105 HIS A N 1
ATOM 837 C CA . HIS A 1 105 ? -2.291 5.359 -6.679 1.00 84.81 105 HIS A CA 1
ATOM 838 C C . HIS A 1 105 ? -2.575 4.669 -5.347 1.00 84.81 105 HIS A C 1
ATOM 840 O O . HIS A 1 105 ? -2.079 3.565 -5.100 1.00 84.81 105 HIS A O 1
ATOM 846 N N . ILE A 1 106 ? -3.377 5.303 -4.491 1.00 86.25 106 ILE A N 1
ATOM 847 C CA . ILE A 1 106 ? -3.654 4.808 -3.140 1.00 86.25 106 ILE A CA 1
ATOM 848 C C . ILE A 1 106 ? -5.116 4.994 -2.787 1.00 86.25 106 ILE A C 1
ATOM 850 O O . ILE A 1 106 ? -5.695 6.053 -3.010 1.00 86.25 106 ILE A O 1
ATOM 854 N N . GLU A 1 107 ? -5.666 3.972 -2.153 1.00 89.88 107 GLU A N 1
ATOM 855 C CA . GLU A 1 107 ? -7.004 3.967 -1.596 1.00 89.88 107 GLU A CA 1
ATOM 856 C C . GLU A 1 107 ? -6.948 3.406 -0.177 1.00 89.88 107 GLU A C 1
ATOM 858 O O . GLU A 1 107 ? -6.362 2.349 0.072 1.00 89.88 107 GLU A O 1
ATOM 863 N N . ILE A 1 108 ? -7.553 4.127 0.759 1.00 89.31 108 ILE A N 1
ATOM 864 C CA . ILE A 1 108 ? -7.758 3.685 2.132 1.00 89.31 108 ILE A CA 1
ATOM 865 C C . ILE A 1 108 ? -9.232 3.854 2.441 1.00 89.31 108 ILE A C 1
ATOM 867 O O . ILE A 1 108 ? -9.758 4.969 2.404 1.00 89.31 108 ILE A O 1
ATOM 871 N N . SER A 1 109 ? -9.869 2.742 2.781 1.00 89.25 109 SER A N 1
ATOM 872 C CA . SER A 1 109 ? -11.301 2.695 3.042 1.00 89.25 109 SER A CA 1
ATOM 873 C C . SER A 1 109 ? -11.552 2.264 4.476 1.00 89.25 109 SER A C 1
ATOM 875 O O . SER A 1 109 ? -10.918 1.343 5.001 1.00 89.25 109 SER A O 1
ATOM 877 N N . SER A 1 110 ? -12.511 2.932 5.100 1.00 89.12 110 SER A N 1
ATOM 878 C CA . SER A 1 110 ? -13.081 2.556 6.381 1.00 89.12 110 SER A CA 1
ATOM 879 C C . SER A 1 110 ? -14.591 2.780 6.372 1.00 89.12 110 SER A C 1
ATOM 881 O O . SER A 1 110 ? -15.145 3.455 5.501 1.00 89.12 110 SER A O 1
ATOM 883 N N . ASN A 1 111 ? -15.272 2.276 7.393 1.00 83.31 111 ASN A N 1
ATOM 884 C CA . ASN A 1 111 ? -16.659 2.629 7.695 1.00 83.31 111 ASN A CA 1
ATOM 885 C C . ASN A 1 111 ? -16.911 4.146 7.882 1.00 83.31 111 ASN A C 1
ATOM 887 O O . ASN A 1 111 ? -18.062 4.575 7.811 1.00 83.31 111 ASN A O 1
ATOM 891 N N . GLN A 1 112 ? -15.868 4.948 8.120 1.00 79.56 112 GLN A N 1
ATOM 892 C CA . GLN A 1 112 ? -15.931 6.405 8.300 1.00 79.56 112 GLN A CA 1
ATOM 893 C C . GLN A 1 112 ? -15.681 7.177 6.999 1.00 79.56 112 GLN A C 1
ATOM 895 O O . GLN A 1 112 ? -15.944 8.378 6.936 1.00 79.56 112 GLN A O 1
ATOM 900 N N . GLY A 1 113 ? -15.204 6.510 5.947 1.00 75.31 113 GLY A N 1
ATOM 901 C CA . GLY A 1 113 ? -15.068 7.117 4.634 1.00 75.31 113 GLY A CA 1
ATOM 902 C C . GLY A 1 113 ? -13.929 6.552 3.805 1.00 75.31 113 GLY A C 1
ATOM 903 O O . GLY A 1 113 ? -13.331 5.523 4.106 1.00 75.31 113 GLY A O 1
ATOM 904 N N . LEU A 1 114 ? -13.648 7.276 2.728 1.00 82.56 114 LEU A N 1
ATOM 905 C CA . LEU A 1 114 ? -12.669 6.905 1.724 1.00 82.56 114 LEU A CA 1
ATOM 906 C C . LEU A 1 114 ? -11.634 8.016 1.559 1.00 82.56 114 LEU A C 1
ATOM 908 O O . LEU A 1 114 ? -11.981 9.194 1.402 1.00 82.56 114 LEU A O 1
ATOM 912 N N . ILE A 1 115 ? -10.363 7.634 1.603 1.00 82.44 115 ILE A N 1
ATOM 913 C CA . ILE A 1 115 ? -9.228 8.471 1.230 1.00 82.44 115 ILE A CA 1
ATOM 914 C C . ILE A 1 115 ? -8.650 7.889 -0.050 1.00 82.44 115 ILE A C 1
ATOM 916 O O . ILE A 1 115 ? -8.138 6.773 -0.055 1.00 82.44 115 ILE A O 1
ATOM 920 N N . GLU A 1 116 ? -8.707 8.674 -1.115 1.00 79.56 116 GLU A N 1
ATOM 921 C CA . GLU A 1 116 ? -8.063 8.367 -2.385 1.00 79.56 116 GLU A CA 1
ATOM 922 C C . GLU A 1 116 ? -6.955 9.378 -2.641 1.00 79.56 116 GLU A C 1
ATOM 924 O O . GLU A 1 116 ? -7.100 10.576 -2.373 1.00 79.56 116 GLU A O 1
ATOM 929 N N . PHE A 1 117 ? -5.848 8.883 -3.170 1.00 73.56 117 PHE A N 1
ATOM 930 C CA . PHE A 1 117 ? -4.768 9.700 -3.675 1.00 73.56 117 PHE A CA 1
ATOM 931 C C . PHE A 1 117 ? -4.428 9.250 -5.092 1.00 73.56 117 PHE A C 1
ATOM 933 O O . PHE A 1 117 ? -4.067 8.095 -5.331 1.00 73.56 117 PHE A O 1
ATOM 940 N N . ASP A 1 118 ? -4.552 10.194 -6.018 1.00 64.75 118 ASP A N 1
ATOM 941 C CA . ASP A 1 118 ? -4.218 10.032 -7.423 1.00 64.75 118 ASP A CA 1
ATOM 942 C C . ASP A 1 118 ? -3.335 11.215 -7.863 1.00 64.75 118 ASP A C 1
ATOM 944 O O . ASP A 1 118 ? -3.816 12.355 -7.889 1.00 64.75 118 ASP A O 1
ATOM 948 N N . PRO A 1 119 ? -2.051 10.982 -8.182 1.00 55.16 119 PRO A N 1
ATOM 949 C CA . PRO A 1 119 ? -1.106 12.034 -8.536 1.00 55.16 119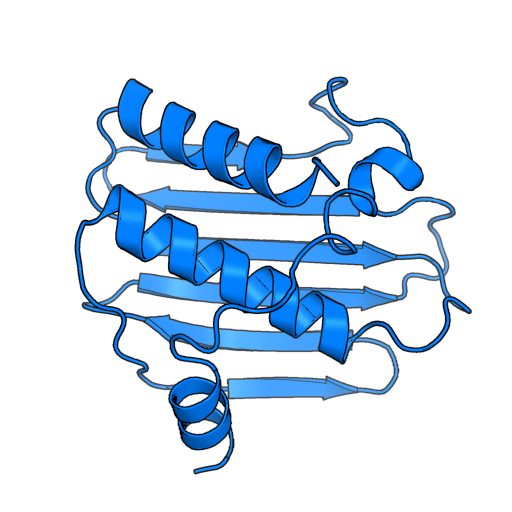 PRO A CA 1
ATOM 950 C C . PRO A 1 119 ? -1.467 12.745 -9.847 1.00 55.16 119 PRO A C 1
ATOM 952 O O . PRO A 1 119 ? -1.031 13.875 -10.055 1.00 55.16 119 PRO A O 1
ATOM 955 N N . GLU A 1 120 ? -2.298 12.154 -10.716 1.00 51.88 120 GLU A N 1
ATOM 956 C CA . GLU A 1 120 ? -2.786 12.849 -11.917 1.00 51.88 120 GLU A CA 1
ATOM 957 C C . GLU A 1 120 ? -3.822 13.939 -11.582 1.00 51.88 120 GLU A C 1
ATOM 959 O O . GLU A 1 120 ? -3.944 14.931 -12.305 1.00 51.88 120 GLU A O 1
ATOM 964 N N . ASN A 1 121 ? -4.522 13.803 -10.450 1.00 48.72 121 ASN A N 1
ATOM 965 C CA . ASN A 1 121 ? -5.546 14.737 -9.979 1.00 48.72 121 ASN A CA 1
ATOM 966 C C . ASN A 1 121 ? -5.057 15.656 -8.840 1.00 48.72 121 ASN A C 1
ATOM 968 O O . ASN A 1 121 ? -5.569 16.767 -8.681 1.00 48.72 121 ASN A O 1
ATOM 972 N N . ASP A 1 122 ? -4.041 15.240 -8.077 1.00 47.09 122 ASP A N 1
ATOM 973 C CA . ASP A 1 122 ? -3.414 16.020 -7.006 1.00 47.09 122 ASP A CA 1
ATOM 974 C C . ASP A 1 122 ? -2.046 16.554 -7.480 1.00 47.09 122 ASP A C 1
ATOM 976 O O . ASP A 1 122 ? -1.015 15.894 -7.358 1.00 47.09 122 ASP A O 1
ATOM 980 N N . LYS A 1 123 ? -2.029 17.791 -8.014 1.00 44.00 123 LYS A N 1
ATOM 981 C CA . LYS A 1 123 ? -0.836 18.502 -8.549 1.00 44.00 123 LYS A CA 1
ATOM 982 C C . LYS A 1 123 ? 0.326 18.672 -7.556 1.00 44.00 123 LYS A C 1
ATOM 984 O O . LYS A 1 123 ? 1.321 19.314 -7.885 1.00 44.00 123 LYS A O 1
ATOM 989 N N . ALA A 1 124 ? 0.195 18.167 -6.336 1.00 42.88 124 ALA A N 1
ATOM 990 C CA . ALA A 1 124 ? 1.218 18.227 -5.310 1.00 42.88 124 ALA A CA 1
ATOM 991 C C . ALA A 1 124 ? 2.453 17.351 -5.611 1.00 42.88 124 ALA A C 1
ATOM 993 O O . ALA A 1 124 ? 3.458 17.532 -4.931 1.00 42.88 124 ALA A O 1
ATOM 994 N N . PHE A 1 125 ? 2.402 16.438 -6.596 1.00 46.16 125 PHE A N 1
ATOM 995 C CA . PHE A 1 125 ? 3.490 15.484 -6.863 1.00 46.16 125 PHE A CA 1
ATOM 996 C C . PHE A 1 125 ? 3.619 15.206 -8.369 1.00 46.16 125 PHE A C 1
ATOM 998 O O . PHE A 1 125 ? 2.934 14.346 -8.916 1.00 46.16 125 PHE A O 1
ATOM 1005 N N . THR A 1 126 ? 4.467 15.970 -9.065 1.00 36.34 126 THR A N 1
ATOM 1006 C CA . THR A 1 126 ? 4.579 15.934 -10.543 1.00 36.34 126 THR A CA 1
ATOM 1007 C C . THR A 1 126 ? 6.021 15.742 -11.016 1.00 36.34 126 THR A C 1
ATOM 1009 O O . THR A 1 126 ? 6.458 16.352 -11.991 1.00 36.34 126 THR A O 1
ATOM 1012 N N . GLY A 1 127 ? 6.782 14.869 -10.348 1.00 40.47 127 GLY A N 1
ATOM 1013 C CA . GLY A 1 127 ? 8.142 14.550 -10.778 1.00 40.47 127 GLY A CA 1
ATOM 1014 C C . GLY A 1 127 ? 8.632 13.157 -10.363 1.00 40.47 127 GLY A C 1
ATOM 1015 O O . GLY A 1 127 ? 8.346 12.721 -9.251 1.00 40.47 127 GLY A O 1
ATOM 1016 N N . PRO A 1 128 ? 9.431 12.467 -11.204 1.00 36.84 128 PRO A N 1
ATOM 1017 C CA . PRO A 1 128 ? 10.034 11.168 -10.872 1.00 36.84 128 PRO A CA 1
ATOM 1018 C C . PRO A 1 128 ? 10.939 11.236 -9.629 1.00 36.84 128 PRO A C 1
ATOM 1020 O O . PRO A 1 128 ? 10.920 10.330 -8.803 1.00 36.84 128 PRO A O 1
ATOM 1023 N N . ASN A 1 129 ? 11.640 12.355 -9.413 1.00 35.88 129 ASN A N 1
ATOM 1024 C CA . ASN A 1 129 ? 12.452 12.568 -8.207 1.00 35.88 129 ASN A CA 1
ATOM 1025 C C . ASN A 1 129 ? 11.592 12.785 -6.943 1.00 35.88 129 ASN A C 1
ATOM 1027 O O . ASN A 1 129 ? 12.013 12.424 -5.850 1.00 35.88 129 ASN A O 1
ATOM 1031 N N . GLU A 1 130 ? 10.357 13.281 -7.086 1.00 39.31 130 GLU A N 1
ATOM 1032 C CA . GLU A 1 130 ? 9.364 13.413 -6.005 1.00 39.31 130 GLU A CA 1
ATOM 1033 C C . GLU A 1 130 ? 8.525 12.138 -5.811 1.00 39.31 130 GLU A C 1
ATOM 1035 O O . GLU A 1 130 ? 7.579 12.123 -5.039 1.00 39.31 130 GLU A O 1
ATOM 1040 N N . LEU A 1 131 ? 8.830 11.057 -6.519 1.00 38.06 131 LEU A N 1
ATOM 1041 C CA . LEU A 1 131 ? 8.296 9.722 -6.242 1.00 38.06 131 LEU A CA 1
ATOM 1042 C C . LEU A 1 131 ? 9.417 8.774 -5.783 1.00 38.06 131 LEU A C 1
ATOM 1044 O O . LEU A 1 131 ? 9.113 7.722 -5.228 1.00 38.06 131 LEU A O 1
ATOM 1048 N N . PHE A 1 132 ? 10.695 9.168 -5.928 1.00 37.53 132 PHE A N 1
ATOM 1049 C CA . PHE A 1 132 ? 11.869 8.361 -5.559 1.00 37.53 132 PHE A CA 1
ATOM 1050 C C . PHE A 1 132 ? 12.722 8.847 -4.395 1.00 37.53 132 PHE A C 1
ATOM 1052 O O . PHE A 1 132 ? 13.161 8.004 -3.611 1.00 37.53 132 PHE A O 1
ATOM 1059 N N . ASP A 1 133 ? 12.788 10.151 -4.103 1.00 36.34 133 ASP A N 1
ATOM 1060 C CA . ASP A 1 133 ? 13.169 10.604 -2.748 1.00 36.34 133 ASP A CA 1
ATOM 1061 C C . ASP A 1 133 ? 12.197 10.053 -1.665 1.00 36.34 133 ASP A C 1
ATOM 1063 O O . ASP A 1 133 ? 12.457 10.137 -0.457 1.00 36.34 133 ASP A O 1
ATOM 1067 N N . TYR A 1 134 ? 11.080 9.465 -2.119 1.00 42.59 134 TYR A N 1
ATOM 1068 C CA . TYR A 1 134 ? 10.004 8.799 -1.390 1.00 42.59 134 TYR A CA 1
ATOM 1069 C C . TYR A 1 134 ? 10.220 7.293 -1.178 1.00 42.59 134 TYR A C 1
ATOM 1071 O O . TYR A 1 134 ? 9.505 6.709 -0.365 1.00 42.59 134 TYR A O 1
ATOM 1079 N N . PHE A 1 135 ? 11.246 6.689 -1.789 1.00 33.88 135 PHE A N 1
ATOM 1080 C CA . PHE A 1 135 ? 11.616 5.282 -1.581 1.00 33.88 135 PHE A CA 1
ATOM 1081 C C . PHE A 1 135 ? 13.103 5.063 -1.240 1.00 33.88 135 PHE A C 1
ATOM 1083 O O . PHE A 1 135 ? 13.421 4.137 -0.497 1.00 33.88 135 PHE A O 1
ATOM 1090 N N . GLU A 1 136 ? 14.010 5.965 -1.625 1.00 34.62 136 GLU A N 1
ATOM 1091 C CA . GLU A 1 136 ? 15.466 5.802 -1.429 1.00 34.62 136 GLU A CA 1
ATOM 1092 C C . GLU A 1 136 ? 15.986 6.137 -0.007 1.00 34.62 136 GLU A C 1
ATOM 1094 O O . GLU A 1 136 ? 17.173 6.011 0.296 1.00 34.62 136 GLU A O 1
ATOM 1099 N N . GLY A 1 137 ? 15.112 6.575 0.908 1.00 35.25 137 GLY A N 1
ATOM 1100 C CA . GLY A 1 137 ? 15.492 7.109 2.225 1.00 35.25 137 GLY A CA 1
ATOM 1101 C C . GLY A 1 137 ? 15.455 6.151 3.424 1.00 35.25 137 GLY A C 1
ATOM 1102 O O . GLY A 1 137 ? 15.891 6.543 4.510 1.00 35.25 137 GLY A O 1
ATOM 1103 N N . THR A 1 138 ? 14.942 4.923 3.303 1.00 36.28 138 THR A N 1
ATOM 1104 C CA . THR A 1 138 ? 14.851 4.018 4.461 1.00 36.28 138 THR A CA 1
ATOM 1105 C C . THR A 1 138 ? 16.118 3.182 4.619 1.00 36.28 138 THR A C 1
ATOM 1107 O O . THR A 1 138 ? 16.261 2.089 4.081 1.00 36.28 138 THR A O 1
ATOM 1110 N N . LYS A 1 139 ? 17.000 3.617 5.529 1.00 35.31 139 LYS A N 1
ATOM 1111 C CA . LYS A 1 139 ? 17.664 2.633 6.393 1.00 35.31 139 LYS A CA 1
ATOM 1112 C C . LYS A 1 139 ? 16.552 1.945 7.178 1.00 35.31 139 LYS A C 1
ATOM 1114 O O . LYS A 1 139 ? 16.052 2.483 8.161 1.00 35.31 139 LYS A O 1
ATOM 1119 N N . THR A 1 140 ? 16.119 0.800 6.664 1.00 36.62 140 THR A N 1
ATOM 1120 C CA . THR A 1 140 ? 15.071 -0.057 7.215 1.00 36.62 140 THR A CA 1
ATOM 1121 C C . THR A 1 140 ? 15.241 -0.201 8.723 1.00 36.62 140 THR A C 1
ATOM 1123 O O . THR A 1 140 ? 16.190 -0.840 9.190 1.00 36.62 140 THR A O 1
ATOM 1126 N N . ASN A 1 141 ? 14.301 0.339 9.497 1.00 30.38 141 ASN A N 1
ATOM 1127 C CA . ASN A 1 141 ? 14.055 -0.220 10.815 1.00 30.38 141 ASN A CA 1
ATOM 1128 C C . ASN A 1 141 ? 13.508 -1.627 10.567 1.00 30.38 141 ASN A C 1
ATOM 1130 O O . ASN A 1 141 ? 12.473 -1.788 9.930 1.00 30.38 141 ASN A O 1
ATOM 1134 N N . LYS A 1 142 ? 14.238 -2.643 11.035 1.00 36.50 142 LYS A N 1
ATOM 1135 C CA . LYS A 1 142 ? 13.985 -4.089 10.872 1.00 36.50 142 LYS A CA 1
ATOM 1136 C C . LYS A 1 142 ? 12.634 -4.589 11.423 1.00 36.50 142 LYS A C 1
ATOM 1138 O O . LYS A 1 142 ? 12.451 -5.793 11.580 1.00 36.50 142 LYS A O 1
ATOM 1143 N N . LEU A 1 143 ? 11.705 -3.706 11.768 1.00 35.47 143 LEU A N 1
ATOM 1144 C CA . LEU A 1 143 ? 10.457 -4.072 12.420 1.00 35.47 143 LEU A CA 1
ATOM 1145 C C . LEU A 1 143 ? 9.497 -4.733 11.412 1.00 35.47 143 LEU A C 1
ATOM 1147 O O . LEU A 1 143 ? 9.146 -4.154 10.390 1.00 35.47 143 LEU A O 1
ATOM 1151 N N . CYS A 1 144 ? 9.131 -5.978 11.735 1.00 44.91 144 CYS A N 1
ATOM 1152 C CA . CYS A 1 144 ? 8.226 -6.929 11.064 1.00 44.91 144 CYS A CA 1
ATOM 1153 C C . CYS A 1 144 ? 8.641 -7.550 9.715 1.00 44.91 144 CYS A C 1
ATOM 1155 O O . CYS A 1 144 ? 7.971 -8.470 9.255 1.00 44.91 144 CYS A O 1
ATOM 1157 N N . MET A 1 145 ? 9.759 -7.152 9.096 1.00 43.62 145 MET A N 1
ATOM 1158 C CA . MET A 1 145 ? 10.164 -7.724 7.796 1.00 43.62 145 MET A CA 1
ATOM 1159 C C . MET A 1 145 ? 10.456 -9.232 7.860 1.00 43.62 145 MET A C 1
ATOM 1161 O O . MET A 1 145 ? 10.183 -9.971 6.919 1.00 43.62 145 MET A O 1
ATOM 1165 N N . HIS A 1 146 ? 11.005 -9.698 8.984 1.00 44.72 146 HIS A N 1
ATOM 1166 C CA . HIS A 1 146 ? 11.265 -11.120 9.208 1.00 44.72 146 HIS A CA 1
ATOM 1167 C C . HIS A 1 146 ? 9.963 -11.934 9.268 1.00 44.72 146 HIS A C 1
ATOM 1169 O O . HIS A 1 146 ? 9.873 -12.986 8.639 1.00 44.72 146 HIS A O 1
ATOM 1175 N N . ASP A 1 147 ? 8.949 -11.406 9.957 1.00 48.31 147 ASP A N 1
ATOM 1176 C CA . ASP A 1 147 ? 7.645 -12.054 10.121 1.00 48.31 147 ASP A CA 1
ATOM 1177 C C . ASP A 1 147 ? 6.836 -12.017 8.823 1.00 48.31 147 ASP A C 1
ATOM 1179 O O . ASP A 1 147 ? 6.192 -12.999 8.476 1.00 48.31 147 ASP A O 1
ATOM 1183 N N . PHE A 1 148 ? 6.953 -10.934 8.051 1.00 45.53 148 PHE A N 1
ATOM 1184 C CA . PHE A 1 148 ? 6.384 -10.827 6.710 1.00 45.53 148 PHE A CA 1
ATOM 1185 C C . PHE A 1 148 ? 7.000 -11.844 5.736 1.00 45.53 148 PHE A C 1
ATOM 1187 O O . PHE A 1 148 ? 6.281 -12.601 5.089 1.00 45.53 148 PHE A O 1
ATOM 1194 N N . ILE A 1 149 ? 8.337 -11.914 5.660 1.00 51.81 149 ILE A N 1
ATOM 1195 C CA . ILE A 1 149 ? 9.033 -12.885 4.798 1.00 51.81 149 ILE A CA 1
ATOM 1196 C C . ILE A 1 149 ? 8.664 -14.319 5.188 1.00 51.81 149 ILE A C 1
ATOM 1198 O O . ILE A 1 149 ? 8.547 -15.173 4.311 1.00 51.81 149 ILE A O 1
ATOM 1202 N N . LYS A 1 150 ? 8.488 -14.591 6.485 1.00 55.22 150 LYS A N 1
ATOM 1203 C CA . LYS A 1 150 ? 8.049 -15.896 6.976 1.00 55.22 150 LYS A CA 1
ATOM 1204 C C . LYS A 1 150 ? 6.595 -16.188 6.583 1.00 55.22 150 LYS A C 1
ATOM 1206 O O . LYS A 1 150 ? 6.351 -17.221 5.975 1.00 55.22 150 LYS A O 1
ATOM 1211 N N . ALA A 1 151 ? 5.674 -15.257 6.835 1.00 52.88 151 ALA A N 1
ATOM 1212 C CA . ALA A 1 151 ? 4.243 -15.402 6.548 1.00 52.88 151 ALA A CA 1
ATOM 1213 C C . ALA A 1 151 ? 3.916 -15.560 5.053 1.00 52.88 151 ALA A C 1
ATOM 1215 O O . ALA A 1 151 ? 2.876 -16.100 4.706 1.00 52.88 151 ALA A O 1
ATOM 1216 N N . VAL A 1 152 ? 4.790 -15.086 4.164 1.00 47.62 152 VAL A N 1
ATOM 1217 C CA . VAL A 1 152 ? 4.644 -15.223 2.705 1.00 47.62 152 VAL A CA 1
ATOM 1218 C C . VAL A 1 152 ? 5.234 -16.540 2.167 1.00 47.62 152 VAL A C 1
ATOM 1220 O O . VAL A 1 152 ? 4.942 -16.926 1.035 1.00 47.62 152 VAL A O 1
ATOM 1223 N N . ARG A 1 153 ? 6.118 -17.204 2.924 1.00 48.25 153 ARG A N 1
ATOM 1224 C CA . ARG A 1 153 ? 6.861 -18.403 2.485 1.00 48.25 153 ARG A CA 1
ATOM 1225 C C . ARG A 1 153 ? 6.284 -19.728 2.993 1.00 48.25 153 ARG A C 1
ATOM 1227 O O . ARG A 1 153 ? 6.729 -20.767 2.507 1.00 48.25 153 ARG A O 1
ATOM 1234 N N . GLU A 1 154 ? 5.382 -19.686 3.967 1.00 39.72 154 GLU A N 1
ATOM 1235 C CA . GLU A 1 154 ? 4.627 -20.838 4.491 1.00 39.72 154 GLU A CA 1
ATOM 1236 C C . GLU A 1 154 ? 3.330 -21.044 3.696 1.00 39.72 154 GLU A C 1
ATOM 1238 O O . GLU A 1 154 ? 2.981 -22.225 3.465 1.00 39.72 154 GLU A O 1
#

Solvent-accessible surface area (backbone atoms only — not comparable to full-atom values): 8670 Å² total; per-residue (Å²): 133,64,36,47,64,52,58,57,46,51,52,48,48,51,32,57,78,62,68,37,54,61,63,48,34,42,36,39,38,38,38,32,39,68,87,66,82,86,46,54,70,58,50,43,50,51,49,52,55,48,54,50,53,47,49,32,65,50,46,70,45,75,84,43,87,42,77,53,45,80,49,73,61,100,52,33,37,34,38,38,31,33,37,44,93,72,18,37,39,39,41,36,21,34,53,35,91,89,42,94,54,67,44,62,39,37,38,41,35,30,101,80,45,78,48,76,46,46,47,94,78,41,84,88,49,87,46,66,66,71,59,38,43,37,64,78,55,69,82,71,73,78,78,59,55,68,59,50,58,47,58,65,72,113

Sequence (154 aa):
MGGITIFKEKIIQLCQQREIDNIDFIRMTYLFPEGTPNEIDEYLNALVQSAFSIYQTVTKAQVEFKDLKILKNEKASLLLGVIGKDCFINLSVATYYGTQNHNLHIEISSNQGLIEFDPENDKAFTGPNELFDYFEGTKTNKLCMHDFIKAVRE

Organism: NCBI:txid2876789

pLDDT: mean 72.49, std 20.5, range [28.91, 96.56]

Foldseek 3Di:
DDQQVVVLVVLLVVCVVLVPQAFQEKEKEKEAAPPDPDPAVLVLVSQVVSVLVSRCSRNVFDWDWADWEWDDDPFKIWIWGAIDPRHTYIYMYGYDHPDNAMWMWIWTDDPSGIDTDGCVPVVPADDNVSVPVNRPPDPDPPPCPVVVVVSHVD

Nearest PDB structures (foldseek):
  7bvk-assembly2_B  TM=5.984E-01  e=7.502E-05  Acidithiobacillus ferrooxidans ATCC 23270
  2h63-assembly1_C  TM=6.131E-01  e=2.328E-03  Homo sapiens
  3m2t-assembly1_A-2  TM=5.495E-01  e=1.049E-03  Chromobacterium violaceum
  1lc0-assembly1_A  TM=5.306E-01  e=3.577E-03  Rattus norvegicus
  1gcu-assembly1_A  TM=4.827E-01  e=2.328E-03  Rattus norvegicus

Radius of gyration: 14.98 Å; Cα contacts (8 Å, |Δi|>4): 261; chains: 1; bounding box: 34×39×39 Å